Protein AF-A0A9E5Q5N3-F1 (afdb_monomer)

pLDDT: mean 87.31, std 4.78, range [61.03, 92.81]

Structure (mmCIF, N/CA/C/O backbone):
data_AF-A0A9E5Q5N3-F1
#
_entry.id   AF-A0A9E5Q5N3-F1
#
loop_
_atom_site.group_PDB
_atom_site.id
_atom_site.type_symbol
_atom_site.label_atom_id
_atom_site.label_alt_id
_atom_site.label_comp_id
_atom_site.label_asym_id
_atom_site.label_entity_id
_atom_site.label_seq_id
_atom_site.pdbx_PDB_ins_code
_atom_site.Cartn_x
_atom_site.Cartn_y
_atom_site.Cartn_z
_atom_site.occupancy
_atom_site.B_iso_or_equiv
_atom_site.auth_seq_id
_atom_site.auth_comp_id
_atom_site.auth_asym_id
_atom_site.auth_atom_id
_atom_site.pdbx_PDB_model_num
ATOM 1 N N . VAL A 1 1 ? -6.501 -14.635 16.731 1.00 61.03 1 VAL A N 1
ATOM 2 C CA . VAL A 1 1 ? -5.772 -13.507 16.107 1.00 61.03 1 VAL A CA 1
ATOM 3 C C . VAL A 1 1 ? -6.670 -12.888 15.059 1.00 61.03 1 VAL A C 1
ATOM 5 O O . VAL A 1 1 ? -6.993 -13.561 14.092 1.00 61.03 1 VAL A O 1
ATOM 8 N N . ILE A 1 2 ? -7.131 -11.666 15.305 1.00 72.44 2 ILE A N 1
ATOM 9 C CA . ILE A 1 2 ? -7.788 -10.827 14.297 1.00 72.44 2 ILE A CA 1
ATOM 10 C C . ILE A 1 2 ? -6.686 -10.191 13.447 1.00 72.44 2 ILE A C 1
ATOM 12 O O . ILE A 1 2 ? -5.704 -9.709 14.006 1.00 72.44 2 ILE A O 1
ATOM 16 N N . ARG A 1 3 ? -6.802 -10.271 12.121 1.00 76.69 3 ARG A N 1
ATOM 17 C CA . ARG A 1 3 ? -5.855 -9.673 11.170 1.00 76.69 3 ARG A CA 1
ATOM 18 C C . ARG A 1 3 ? -6.591 -8.637 10.340 1.00 76.69 3 ARG A C 1
ATOM 20 O O . ARG A 1 3 ? -7.740 -8.884 9.977 1.00 76.69 3 ARG A O 1
ATOM 27 N N . GLY A 1 4 ? -5.935 -7.518 10.056 1.00 81.50 4 GLY A N 1
ATOM 28 C CA . GLY A 1 4 ? -6.431 -6.551 9.089 1.00 81.50 4 GLY A CA 1
ATOM 29 C C . GLY A 1 4 ? -6.598 -7.198 7.715 1.00 81.50 4 GLY A C 1
ATOM 30 O O . GLY A 1 4 ? -5.800 -8.047 7.306 1.00 81.50 4 GLY A O 1
ATOM 31 N N . TRP A 1 5 ? -7.662 -6.809 7.027 1.00 85.81 5 TRP A N 1
ATOM 32 C CA . TRP A 1 5 ? -7.963 -7.213 5.662 1.00 85.81 5 TRP A CA 1
ATOM 33 C C . TRP A 1 5 ? -8.416 -5.972 4.904 1.00 85.81 5 TRP A C 1
ATOM 35 O O . TRP A 1 5 ? -9.312 -5.273 5.367 1.00 85.81 5 TRP A O 1
ATOM 45 N N . LEU A 1 6 ? -7.751 -5.692 3.783 1.00 84.38 6 LEU A N 1
ATOM 46 C CA . LEU A 1 6 ? -8.042 -4.526 2.950 1.00 84.38 6 LEU A CA 1
ATOM 47 C C . LEU A 1 6 ? -8.919 -4.886 1.739 1.00 84.38 6 LEU A C 1
ATOM 49 O O . LEU A 1 6 ? -9.612 -4.025 1.227 1.00 84.38 6 LEU A O 1
ATOM 53 N N . GLY A 1 7 ? -8.909 -6.157 1.312 1.00 89.69 7 GLY A N 1
ATOM 54 C CA . GLY A 1 7 ? -9.658 -6.626 0.142 1.00 89.69 7 GLY A CA 1
ATOM 55 C C . GLY A 1 7 ? -9.043 -6.240 -1.200 1.00 89.69 7 GLY A C 1
ATOM 56 O O . GLY A 1 7 ? -9.761 -5.892 -2.121 1.00 89.69 7 GLY A O 1
ATOM 57 N N . ILE A 1 8 ? -7.719 -6.340 -1.326 1.00 91.44 8 ILE A N 1
ATOM 58 C CA . ILE A 1 8 ? -7.018 -6.162 -2.605 1.00 91.44 8 ILE A CA 1
ATOM 59 C C . ILE A 1 8 ? -6.226 -7.406 -2.976 1.00 91.44 8 ILE A C 1
ATOM 61 O O . ILE A 1 8 ? -5.658 -8.086 -2.111 1.00 91.44 8 ILE A O 1
ATOM 65 N N . TYR A 1 9 ? -6.146 -7.665 -4.272 1.00 90.56 9 TYR A N 1
ATOM 66 C CA . TYR A 1 9 ? -5.168 -8.560 -4.860 1.00 90.56 9 TYR A CA 1
ATOM 67 C C . TYR A 1 9 ? -3.959 -7.744 -5.278 1.00 90.56 9 TYR A C 1
ATOM 69 O O . TYR A 1 9 ? -4.080 -6.743 -5.974 1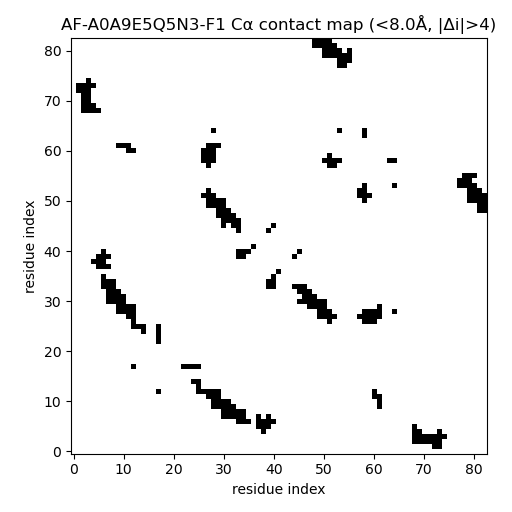.00 90.56 9 TYR A O 1
ATOM 77 N N . ILE A 1 10 ? -2.783 -8.181 -4.841 1.00 90.25 10 ILE A N 1
ATOM 78 C CA . ILE A 1 10 ? -1.528 -7.485 -5.110 1.00 90.25 10 ILE A CA 1
ATOM 79 C C . ILE A 1 10 ? -0.564 -8.375 -5.877 1.00 90.25 10 ILE A C 1
ATOM 81 O O . ILE A 1 10 ? -0.525 -9.591 -5.665 1.00 90.25 10 ILE A O 1
ATOM 85 N N . GLN A 1 11 ? 0.230 -7.759 -6.744 1.00 89.31 11 GLN A N 1
ATOM 86 C CA . GLN A 1 11 ? 1.286 -8.402 -7.515 1.00 89.31 11 GLN A CA 1
ATOM 87 C C . GLN A 1 11 ? 2.598 -7.627 -7.390 1.00 89.31 11 GLN A C 1
ATOM 89 O O . GLN A 1 11 ? 2.616 -6.406 -7.228 1.00 89.31 11 GLN A O 1
ATOM 94 N N . ASP A 1 12 ? 3.711 -8.362 -7.408 1.00 86.94 12 ASP A N 1
ATOM 95 C CA . ASP A 1 12 ? 5.038 -7.755 -7.378 1.00 86.94 12 ASP A CA 1
ATOM 96 C C . ASP A 1 12 ? 5.340 -7.086 -8.719 1.00 86.94 12 ASP A C 1
ATOM 98 O O . ASP A 1 12 ? 5.090 -7.645 -9.793 1.00 86.94 12 ASP A O 1
ATOM 102 N N . ILE A 1 13 ? 5.935 -5.898 -8.647 1.00 86.31 13 ILE A N 1
ATOM 103 C CA . ILE A 1 13 ? 6.330 -5.139 -9.827 1.00 86.31 13 ILE A CA 1
ATOM 104 C C . ILE A 1 13 ? 7.697 -5.640 -10.279 1.00 86.31 13 ILE A C 1
ATOM 106 O O . ILE A 1 13 ? 8.691 -5.576 -9.558 1.00 86.31 13 ILE A O 1
ATOM 110 N N . ASN A 1 14 ? 7.754 -6.148 -11.505 1.00 87.50 14 ASN A N 1
ATOM 111 C CA . ASN A 1 14 ? 9.012 -6.502 -12.151 1.00 87.50 14 ASN A CA 1
ATOM 112 C C . ASN A 1 14 ? 9.488 -5.368 -13.074 1.00 87.50 14 ASN A C 1
ATOM 114 O O . ASN A 1 14 ? 8.727 -4.466 -13.416 1.00 87.50 14 ASN A O 1
ATOM 118 N N . GLU A 1 15 ? 10.749 -5.416 -13.511 1.00 86.19 15 GLU A N 1
ATOM 119 C CA . GLU A 1 15 ? 11.327 -4.373 -14.375 1.00 86.19 15 GLU A CA 1
ATOM 120 C C . GLU A 1 15 ? 10.563 -4.173 -15.691 1.00 86.19 15 GLU A C 1
ATOM 122 O O . GLU A 1 15 ? 10.549 -3.070 -16.234 1.00 86.19 15 GLU A O 1
ATOM 127 N N . ASN A 1 16 ? 9.942 -5.229 -16.220 1.00 86.75 16 ASN A N 1
ATOM 128 C CA . ASN A 1 16 ? 9.174 -5.147 -17.460 1.00 86.75 16 ASN A CA 1
ATOM 129 C C . ASN A 1 16 ? 7.853 -4.405 -17.241 1.00 86.75 16 ASN A C 1
ATOM 131 O O . ASN A 1 16 ? 7.476 -3.587 -18.073 1.00 86.75 16 ASN A O 1
ATOM 135 N N . LEU A 1 17 ? 7.186 -4.666 -16.118 1.00 84.69 17 LEU A N 1
ATOM 136 C CA . LEU A 1 17 ? 5.944 -4.020 -15.713 1.00 84.69 17 LEU A CA 1
ATOM 137 C C . LEU A 1 17 ? 6.185 -2.555 -15.357 1.00 84.69 17 LEU A C 1
ATOM 139 O O . LEU A 1 17 ? 5.491 -1.688 -15.870 1.00 84.69 17 LEU A O 1
ATOM 143 N N . ALA A 1 18 ? 7.241 -2.274 -14.588 1.00 86.25 18 ALA A N 1
ATOM 144 C CA . ALA A 1 18 ? 7.650 -0.908 -14.281 1.00 86.25 18 ALA A CA 1
ATOM 145 C C . ALA A 1 18 ? 7.910 -0.090 -15.551 1.00 86.25 18 ALA A C 1
ATOM 147 O O . ALA A 1 18 ? 7.428 1.028 -15.670 1.00 86.25 18 ALA A O 1
ATOM 148 N N . LYS A 1 19 ? 8.602 -0.666 -16.542 1.00 85.88 19 LYS A N 1
ATOM 149 C CA . LYS A 1 19 ? 8.811 -0.014 -17.844 1.00 85.88 19 LYS A CA 1
ATOM 150 C C . LYS A 1 19 ? 7.526 0.153 -18.649 1.00 85.88 19 LYS A C 1
ATOM 152 O O . LYS A 1 19 ? 7.400 1.141 -19.356 1.00 85.88 19 LYS A O 1
ATOM 157 N N . ALA A 1 20 ? 6.613 -0.815 -18.589 1.00 85.44 20 ALA A N 1
ATOM 158 C CA . ALA A 1 20 ? 5.342 -0.749 -19.307 1.00 85.44 20 ALA A CA 1
ATOM 159 C C . ALA A 1 20 ? 4.397 0.317 -18.732 1.00 85.44 20 ALA A C 1
ATOM 161 O O . ALA A 1 20 ? 3.593 0.869 -19.475 1.00 85.44 20 ALA A O 1
ATOM 162 N N . MET A 1 21 ? 4.513 0.596 -17.434 1.00 80.50 21 MET A N 1
ATOM 163 C CA . MET A 1 21 ? 3.705 1.572 -16.699 1.00 80.50 21 MET A CA 1
ATOM 164 C C . MET A 1 21 ? 4.440 2.906 -16.461 1.00 8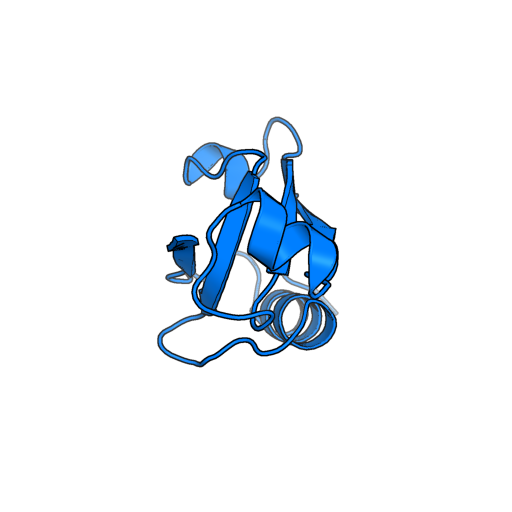0.50 21 MET A C 1
ATOM 166 O O . MET A 1 21 ? 3.958 3.732 -15.694 1.00 80.50 21 MET A O 1
ATOM 170 N N . ASP A 1 22 ? 5.617 3.110 -17.071 1.00 82.50 22 ASP A N 1
ATOM 171 C CA . ASP A 1 22 ? 6.485 4.284 -16.862 1.00 82.50 22 ASP A CA 1
ATOM 172 C C . ASP A 1 22 ? 6.762 4.599 -15.372 1.00 82.50 22 ASP A C 1
ATOM 174 O O . ASP A 1 22 ? 6.963 5.748 -14.965 1.00 82.50 22 ASP A O 1
ATOM 178 N N . LEU A 1 23 ? 6.811 3.556 -14.537 1.00 81.44 23 LEU A N 1
ATOM 179 C CA . LEU A 1 23 ? 7.089 3.688 -13.113 1.00 81.44 23 LEU A CA 1
ATOM 180 C C . LEU A 1 23 ? 8.566 4.043 -12.891 1.00 81.44 23 LEU A C 1
ATOM 182 O O . LEU A 1 23 ? 9.459 3.465 -13.521 1.00 81.44 23 LEU A O 1
ATOM 186 N N . PRO A 1 24 ? 8.866 4.934 -11.930 1.00 74.25 24 PRO A N 1
ATOM 187 C CA . PRO A 1 24 ? 10.237 5.329 -11.617 1.00 74.25 24 PRO A CA 1
ATOM 188 C C . PRO A 1 24 ? 11.064 4.206 -10.964 1.00 74.25 24 PRO A C 1
ATOM 190 O O . PRO A 1 24 ? 12.278 4.352 -10.811 1.00 74.25 24 PRO A O 1
ATOM 193 N N . GLY A 1 25 ? 10.434 3.095 -10.569 1.00 80.44 25 GLY A N 1
ATOM 194 C CA . GLY A 1 25 ? 11.086 1.962 -9.926 1.00 80.44 25 GLY A CA 1
ATOM 195 C C . GLY A 1 25 ? 10.231 0.696 -9.923 1.00 80.44 25 GLY A C 1
ATOM 196 O O . GLY A 1 25 ? 9.093 0.684 -10.382 1.00 80.44 25 GLY A O 1
ATOM 197 N N . THR A 1 26 ? 10.810 -0.379 -9.393 1.00 83.12 26 THR A N 1
ATOM 198 C CA . THR A 1 26 ? 10.151 -1.677 -9.161 1.00 83.12 26 THR A CA 1
ATOM 199 C C . THR A 1 26 ? 9.737 -1.872 -7.702 1.00 83.12 26 THR A C 1
ATOM 201 O O . THR A 1 26 ? 9.339 -2.962 -7.305 1.00 83.12 26 THR A O 1
ATOM 204 N N . GLU A 1 27 ? 9.877 -0.826 -6.888 1.00 85.38 27 GLU A N 1
ATOM 205 C CA . GLU A 1 27 ? 9.481 -0.836 -5.486 1.00 85.38 27 GLU A CA 1
ATOM 206 C C . GLU A 1 27 ? 7.973 -0.615 -5.384 1.00 85.38 27 GLU A C 1
ATOM 208 O O . GLU A 1 27 ? 7.415 0.222 -6.093 1.00 85.38 27 GLU A O 1
ATOM 213 N N . GLY A 1 28 ? 7.330 -1.348 -4.481 1.00 87.06 28 GLY A N 1
ATOM 214 C CA . GLY A 1 28 ? 5.909 -1.197 -4.203 1.00 87.06 28 GLY A CA 1
ATOM 215 C C . GLY A 1 28 ? 5.122 -2.485 -4.368 1.00 87.06 28 GLY A C 1
ATOM 216 O O . GLY A 1 28 ? 5.665 -3.589 -4.479 1.00 87.06 28 GLY A O 1
ATOM 217 N N . ALA A 1 29 ? 3.809 -2.323 -4.355 1.00 90.44 29 ALA A N 1
ATOM 218 C CA . ALA A 1 29 ? 2.844 -3.376 -4.609 1.00 90.44 29 ALA A CA 1
ATOM 219 C C . ALA A 1 29 ? 1.827 -2.875 -5.631 1.00 90.44 29 ALA A C 1
ATOM 221 O O . ALA A 1 29 ? 1.129 -1.898 -5.367 1.00 90.44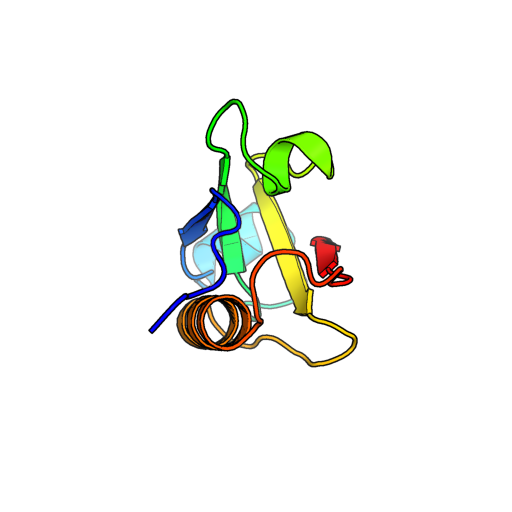 29 ALA A O 1
ATOM 222 N N . LEU A 1 30 ? 1.747 -3.551 -6.776 1.00 90.62 30 LEU A N 1
ATOM 223 C CA . LEU A 1 30 ? 0.724 -3.275 -7.776 1.00 90.62 30 LEU A CA 1
ATOM 224 C C . LEU A 1 30 ? -0.598 -3.875 -7.314 1.00 90.62 30 LEU A C 1
ATOM 226 O O . LEU A 1 30 ? -0.642 -5.060 -6.972 1.00 90.62 30 LEU A O 1
ATOM 230 N N . VAL A 1 31 ? -1.663 -3.086 -7.343 1.00 91.50 31 VAL A N 1
ATOM 231 C CA . VAL A 1 31 ? -3.031 -3.556 -7.161 1.00 91.50 31 VAL A CA 1
ATOM 232 C C . VAL A 1 31 ? -3.474 -4.208 -8.465 1.00 91.50 31 VAL A C 1
ATOM 234 O O . VAL A 1 31 ? -3.644 -3.561 -9.492 1.00 91.50 31 VAL A O 1
ATOM 237 N N . ALA A 1 32 ? -3.599 -5.528 -8.432 1.00 90.88 32 ALA A N 1
ATOM 238 C CA . ALA A 1 32 ? -4.056 -6.307 -9.573 1.00 90.88 32 ALA A CA 1
ATOM 239 C C . ALA A 1 32 ? -5.581 -6.331 -9.675 1.00 90.88 32 ALA A C 1
ATOM 241 O O . ALA A 1 32 ? -6.098 -6.449 -10.776 1.00 90.88 32 ALA A O 1
ATOM 242 N N . ASP A 1 33 ? -6.272 -6.288 -8.535 1.00 91.56 33 ASP A N 1
ATOM 243 C CA . ASP A 1 33 ? -7.731 -6.308 -8.471 1.00 91.56 33 ASP A CA 1
ATOM 244 C C . ASP A 1 33 ? -8.200 -5.845 -7.080 1.00 91.56 33 ASP A C 1
ATOM 246 O O . ASP A 1 33 ? -7.470 -5.989 -6.086 1.00 91.56 33 ASP A O 1
ATOM 250 N N . VAL A 1 34 ? -9.415 -5.314 -6.996 1.00 92.81 34 VAL A N 1
ATOM 251 C CA . VAL A 1 34 ? -10.040 -4.824 -5.762 1.00 92.81 34 VAL A CA 1
ATOM 252 C C . VAL A 1 34 ? -11.333 -5.596 -5.532 1.00 92.81 34 VAL A C 1
ATOM 254 O O . VAL A 1 34 ? -12.165 -5.740 -6.418 1.00 92.81 34 VAL A O 1
ATOM 257 N N . VAL A 1 35 ? -11.496 -6.136 -4.328 1.00 92.69 35 VAL A N 1
ATOM 258 C CA . VAL A 1 35 ? -12.687 -6.906 -3.962 1.00 92.69 35 VAL A CA 1
ATOM 259 C C . VAL A 1 35 ? -13.858 -5.943 -3.749 1.00 92.69 35 VAL A C 1
ATOM 261 O O . VAL A 1 35 ? -13.716 -4.982 -2.996 1.00 92.69 35 VAL A O 1
ATOM 264 N N . GLU A 1 36 ? -15.009 -6.226 -4.361 1.00 89.81 36 GLU A N 1
ATOM 265 C CA . GLU A 1 36 ? -16.257 -5.487 -4.114 1.00 89.81 36 GLU A CA 1
ATOM 266 C C . GLU A 1 36 ? -16.659 -5.545 -2.625 1.00 89.81 36 GLU A C 1
ATOM 268 O O . GLU A 1 36 ? -16.443 -6.556 -1.945 1.00 89.81 36 GLU A O 1
ATOM 273 N N . ASP A 1 37 ? -17.246 -4.462 -2.114 1.00 89.31 37 ASP A N 1
ATOM 274 C CA . ASP A 1 37 ? -17.613 -4.254 -0.706 1.00 89.31 37 ASP A CA 1
ATOM 275 C C . ASP A 1 37 ? -16.412 -4.341 0.263 1.00 89.31 37 ASP A C 1
ATOM 277 O O . ASP A 1 37 ? -16.547 -4.718 1.436 1.00 89.31 37 ASP A O 1
ATOM 281 N N . SER A 1 38 ? -15.205 -4.010 -0.212 1.00 90.56 38 SER A N 1
ATOM 282 C CA . SER A 1 38 ? -13.993 -4.009 0.612 1.00 90.56 38 SER A CA 1
ATOM 283 C C . SER A 1 38 ? -13.591 -2.619 1.117 1.00 9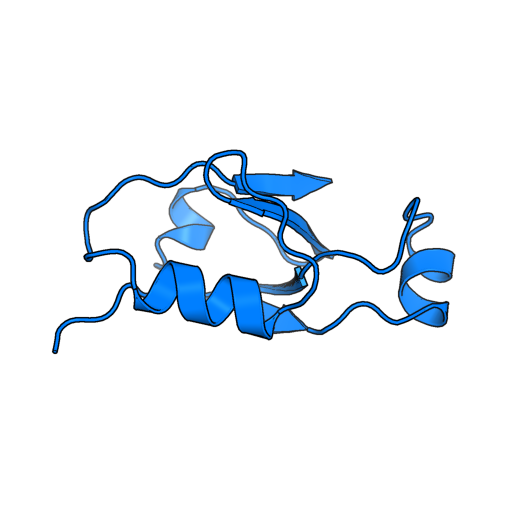0.56 38 SER A C 1
ATOM 285 O O . SER A 1 38 ? -13.905 -1.607 0.490 1.00 90.56 38 SER A O 1
ATOM 287 N N . PRO A 1 39 ? -12.809 -2.541 2.215 1.00 89.81 39 PRO A N 1
ATOM 288 C CA . PRO A 1 39 ? -12.247 -1.273 2.681 1.00 89.81 39 PRO A CA 1
ATOM 289 C C . PRO A 1 39 ? -11.387 -0.553 1.635 1.00 89.81 39 PRO A C 1
ATOM 291 O O . PRO A 1 39 ? -11.256 0.666 1.683 1.00 89.81 39 PRO A O 1
ATOM 294 N N . ALA A 1 40 ? -10.766 -1.295 0.715 1.00 90.44 40 ALA A N 1
ATOM 295 C CA . ALA A 1 40 ? -9.997 -0.714 -0.374 1.00 90.44 40 ALA A CA 1
ATOM 296 C C . ALA A 1 40 ? -10.878 -0.020 -1.411 1.00 90.44 40 ALA A C 1
ATOM 298 O O . ALA A 1 40 ? -10.558 1.093 -1.821 1.00 90.44 40 ALA A O 1
ATOM 299 N N . GLU A 1 41 ? -11.985 -0.651 -1.799 1.00 91.00 41 GLU A N 1
ATOM 300 C CA . GLU A 1 41 ? -12.957 -0.052 -2.713 1.00 91.00 41 GLU A CA 1
ATOM 301 C C . GLU A 1 41 ? -13.605 1.188 -2.084 1.00 91.00 41 GLU A C 1
ATOM 303 O O . GLU A 1 41 ? -13.697 2.232 -2.726 1.00 91.00 41 GLU A O 1
ATOM 308 N N . GLU A 1 42 ? -13.970 1.119 -0.798 1.00 89.81 42 GLU A N 1
ATOM 309 C CA . GLU A 1 42 ? -14.506 2.266 -0.052 1.00 89.81 42 GLU A CA 1
ATOM 310 C C . GLU A 1 42 ? -13.500 3.431 0.018 1.00 89.81 42 GLU A C 1
ATOM 312 O O . GLU A 1 42 ? -13.888 4.600 -0.015 1.00 89.81 42 GLU A O 1
ATOM 317 N N . ALA A 1 43 ? -12.198 3.121 0.058 1.00 87.94 43 ALA A N 1
ATOM 318 C CA . ALA A 1 43 ? -11.120 4.106 -0.015 1.00 87.94 43 ALA A CA 1
ATOM 319 C C . ALA A 1 43 ? -10.867 4.646 -1.438 1.00 87.94 43 ALA A C 1
ATOM 321 O O . ALA A 1 4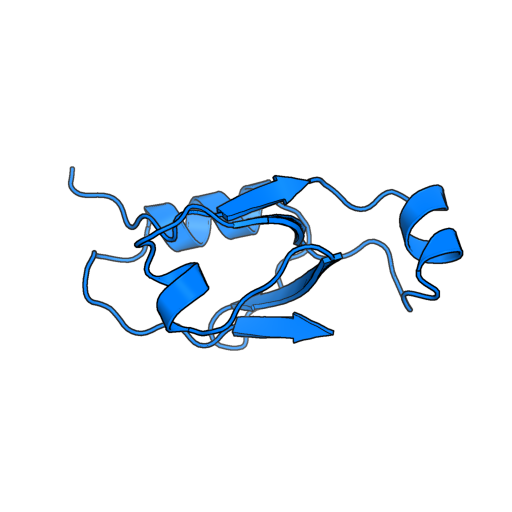3 ? -10.112 5.609 -1.589 1.00 87.94 43 ALA A O 1
ATOM 322 N N . GLY A 1 44 ? -11.489 4.059 -2.463 1.00 88.81 44 GLY A N 1
ATOM 323 C CA . GLY A 1 44 ? -11.336 4.445 -3.864 1.00 88.81 44 GLY A CA 1
ATOM 324 C C . GLY A 1 44 ? -10.089 3.883 -4.549 1.00 88.81 44 GLY A C 1
ATOM 325 O O . GLY A 1 44 ? -9.668 4.454 -5.551 1.00 88.81 44 GLY A O 1
ATOM 326 N N . LEU A 1 45 ? -9.493 2.807 -4.019 1.00 90.94 45 LEU A N 1
ATOM 327 C CA . LEU A 1 45 ? -8.418 2.085 -4.708 1.00 90.94 45 LEU A CA 1
ATOM 328 C C . LEU A 1 45 ? -8.951 1.417 -5.972 1.00 90.94 45 LEU A C 1
ATOM 330 O O . LEU A 1 45 ? -10.076 0.911 -5.989 1.00 90.94 45 LEU A O 1
ATOM 334 N N . GLN A 1 46 ? -8.113 1.366 -6.999 1.00 89.81 46 GLN A N 1
ATOM 335 C CA . GLN A 1 46 ? -8.435 0.743 -8.274 1.00 89.81 46 GLN A CA 1
ATOM 336 C C . GLN A 1 46 ? -7.373 -0.278 -8.680 1.00 89.81 46 GLN A C 1
ATOM 338 O O . GLN A 1 46 ? -6.261 -0.325 -8.149 1.00 89.81 46 GLN A O 1
ATOM 343 N N . GLU A 1 47 ? -7.741 -1.132 -9.632 1.00 89.94 47 GLU A N 1
ATOM 344 C CA . GLU A 1 47 ? -6.757 -1.891 -10.396 1.00 89.94 47 GLU A CA 1
ATOM 345 C C . GLU A 1 47 ? -5.746 -0.934 -11.048 1.00 89.94 47 GLU A C 1
ATOM 347 O O . GLU A 1 47 ? -6.078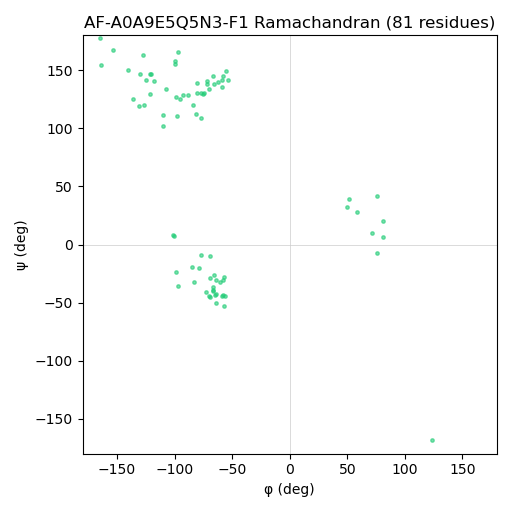 0.203 -11.372 1.00 89.94 47 GLU A O 1
ATOM 352 N N . GLU A 1 48 ? -4.510 -1.400 -11.219 1.00 87.69 48 GLU A N 1
ATOM 353 C CA . GLU A 1 48 ? -3.379 -0.628 -11.755 1.00 87.69 48 GLU A CA 1
ATOM 354 C C . GLU A 1 48 ? -2.751 0.395 -10.789 1.00 87.69 48 GLU A C 1
ATOM 356 O O . GLU A 1 48 ? -1.656 0.885 -11.073 1.00 87.69 48 GLU A O 1
ATOM 361 N N . ASP A 1 49 ? -3.337 0.631 -9.610 1.00 90.06 49 ASP A N 1
ATOM 362 C CA . ASP A 1 49 ? -2.720 1.475 -8.581 1.00 90.06 49 ASP A CA 1
ATOM 363 C C . ASP A 1 49 ? -1.429 0.850 -8.034 1.00 90.06 49 ASP A C 1
ATOM 365 O O . ASP A 1 49 ? -1.360 -0.344 -7.718 1.00 90.06 49 ASP A O 1
ATOM 369 N N . VAL A 1 50 ? -0.396 1.670 -7.834 1.00 89.75 50 VAL A N 1
ATOM 370 C CA . VAL A 1 50 ? 0.879 1.218 -7.258 1.00 89.75 50 VAL A CA 1
ATOM 371 C C . VAL A 1 50 ? 1.072 1.782 -5.863 1.00 89.75 50 VAL A C 1
ATOM 373 O O . VAL A 1 50 ? 1.328 2.968 -5.682 1.00 89.75 50 VAL A O 1
ATOM 376 N N . ILE A 1 51 ? 1.028 0.910 -4.859 1.00 90.50 51 ILE A N 1
ATOM 377 C CA . ILE A 1 51 ? 1.234 1.282 -3.459 1.00 90.50 51 ILE A CA 1
ATOM 378 C C . ILE A 1 51 ? 2.735 1.371 -3.177 1.00 90.50 51 ILE A C 1
ATOM 380 O O . ILE A 1 51 ? 3.432 0.354 -3.147 1.00 90.50 51 ILE A O 1
ATOM 384 N N . LEU A 1 52 ? 3.221 2.584 -2.911 1.00 89.62 52 LEU A N 1
ATOM 385 C CA . LEU A 1 52 ? 4.625 2.866 -2.594 1.00 89.62 52 LEU A CA 1
ATOM 386 C C . LEU A 1 52 ? 4.881 2.948 -1.088 1.00 89.62 52 LEU A C 1
ATOM 388 O O . LEU A 1 52 ? 5.940 2.543 -0.598 1.00 89.62 52 LEU A O 1
ATOM 392 N N . GLU A 1 53 ? 3.918 3.479 -0.333 1.00 91.38 53 GLU A N 1
ATOM 393 C CA . GLU A 1 53 ? 4.066 3.688 1.106 1.00 91.38 53 GLU A CA 1
ATOM 394 C C . GLU A 1 53 ? 2.785 3.367 1.873 1.00 91.38 53 GLU A C 1
ATOM 396 O O . GLU A 1 53 ? 1.671 3.559 1.388 1.00 91.38 53 GLU A O 1
ATOM 401 N N . LEU A 1 54 ? 2.963 2.923 3.116 1.00 90.31 54 LEU A N 1
ATOM 402 C CA . LEU A 1 54 ? 1.903 2.704 4.092 1.00 90.31 54 LEU A CA 1
ATOM 403 C C . LEU A 1 54 ? 2.253 3.460 5.373 1.00 90.31 54 LEU A C 1
ATOM 405 O O . LEU A 1 54 ? 3.281 3.199 5.999 1.00 90.31 54 LEU A O 1
ATOM 409 N N . ASN A 1 55 ? 1.400 4.397 5.784 1.00 89.38 55 ASN A N 1
ATOM 410 C CA . ASN A 1 55 ? 1.601 5.276 6.941 1.00 89.38 55 ASN A CA 1
ATOM 411 C C . ASN A 1 55 ? 2.968 5.992 6.921 1.00 89.38 55 ASN A C 1
ATOM 413 O O . ASN A 1 55 ? 3.642 6.089 7.948 1.00 89.38 55 ASN A O 1
ATOM 417 N N . GLY A 1 56 ? 3.414 6.429 5.736 1.00 88.56 56 GLY A N 1
ATOM 418 C CA . GLY A 1 56 ? 4.728 7.053 5.529 1.00 88.56 56 GLY A CA 1
ATOM 419 C C . GLY A 1 56 ? 5.921 6.093 5.628 1.00 88.56 56 GLY A C 1
ATOM 420 O O . GLY A 1 56 ? 7.068 6.537 5.674 1.00 88.56 56 GLY A O 1
ATOM 421 N N . LYS A 1 57 ? 5.686 4.774 5.692 1.00 89.12 57 LYS A N 1
ATOM 422 C CA . LYS A 1 57 ? 6.732 3.753 5.570 1.00 89.12 57 LYS A CA 1
ATOM 423 C C . LYS A 1 57 ? 6.762 3.211 4.154 1.00 89.12 57 LYS A C 1
ATOM 425 O O . LYS A 1 57 ? 5.753 2.708 3.669 1.00 89.12 57 LYS A O 1
ATOM 430 N N . LYS A 1 58 ? 7.943 3.236 3.543 1.00 90.06 58 LYS A N 1
ATOM 431 C CA . LYS A 1 58 ? 8.178 2.623 2.237 1.00 90.06 58 LYS A CA 1
ATOM 432 C C . LYS A 1 58 ? 7.877 1.131 2.258 1.00 90.06 58 LYS A C 1
ATOM 434 O O . LYS A 1 58 ? 8.299 0.419 3.172 1.00 90.06 58 LYS A O 1
ATOM 439 N N . ILE A 1 59 ? 7.182 0.686 1.224 1.00 90.25 59 ILE A N 1
ATOM 440 C CA . ILE A 1 59 ? 6.836 -0.705 0.975 1.00 90.25 59 ILE A CA 1
ATOM 441 C C . ILE A 1 59 ? 7.655 -1.156 -0.234 1.00 90.25 59 ILE A C 1
ATOM 443 O O . ILE A 1 59 ? 7.323 -0.801 -1.357 1.00 90.25 59 ILE A O 1
ATOM 447 N N . PRO A 1 60 ? 8.748 -1.911 -0.040 1.00 87.62 60 PRO A N 1
ATOM 448 C CA . PRO A 1 60 ? 9.598 -2.304 -1.159 1.00 87.62 60 PRO A CA 1
ATOM 449 C C . PRO A 1 60 ? 9.021 -3.481 -1.960 1.00 87.62 60 PRO A C 1
ATOM 451 O O . PRO A 1 60 ? 9.434 -3.689 -3.094 1.00 87.62 60 PRO A O 1
ATOM 454 N N . ASN A 1 61 ? 8.105 -4.268 -1.384 1.00 87.94 61 ASN A N 1
ATOM 455 C CA . ASN A 1 61 ? 7.506 -5.442 -2.025 1.00 87.94 61 ASN A CA 1
ATOM 456 C C . ASN A 1 61 ? 6.102 -5.749 -1.472 1.00 87.94 61 ASN A C 1
ATOM 458 O O . ASN A 1 61 ? 5.704 -5.267 -0.404 1.00 87.94 61 ASN A O 1
ATOM 462 N N . THR A 1 62 ? 5.368 -6.629 -2.157 1.00 89.19 62 THR A N 1
ATOM 463 C CA . THR A 1 62 ? 4.014 -7.036 -1.744 1.00 89.19 62 THR A CA 1
ATOM 464 C C . THR A 1 62 ? 3.967 -7.774 -0.409 1.00 89.19 62 THR A C 1
ATOM 466 O O . THR A 1 62 ? 2.976 -7.676 0.322 1.00 89.19 62 THR A O 1
ATOM 469 N N . ALA A 1 63 ? 5.015 -8.521 -0.053 1.00 89.62 63 ALA A N 1
ATOM 470 C CA . ALA A 1 63 ? 5.057 -9.254 1.206 1.00 89.62 63 ALA A CA 1
ATOM 471 C C . ALA A 1 63 ? 5.091 -8.299 2.406 1.00 89.62 63 ALA A C 1
ATOM 473 O O . ALA A 1 63 ? 4.396 -8.551 3.393 1.00 89.62 63 ALA A O 1
ATOM 474 N N . ASP A 1 64 ? 5.825 -7.192 2.304 1.00 90.50 64 ASP A N 1
ATOM 475 C CA . ASP A 1 64 ? 5.862 -6.141 3.315 1.00 90.50 64 ASP A CA 1
ATOM 476 C C . ASP A 1 64 ? 4.504 -5.459 3.449 1.00 90.50 64 ASP A C 1
ATOM 478 O O . ASP A 1 64 ? 4.024 -5.307 4.575 1.00 90.50 64 ASP A O 1
ATOM 482 N N . LEU A 1 65 ? 3.827 -5.137 2.342 1.00 89.00 65 LEU A N 1
ATOM 483 C CA . LEU A 1 65 ? 2.469 -4.589 2.397 1.00 89.00 65 LEU A CA 1
ATOM 484 C C . LEU A 1 65 ? 1.525 -5.536 3.141 1.00 89.00 65 LEU A C 1
ATOM 486 O O . LEU A 1 65 ? 0.882 -5.153 4.120 1.00 89.00 65 LEU A O 1
ATOM 490 N N . ARG A 1 66 ? 1.487 -6.802 2.713 1.00 88.75 66 ARG A N 1
ATOM 491 C CA . ARG A 1 66 ? 0.626 -7.833 3.299 1.00 88.75 66 ARG A CA 1
ATOM 492 C C . ARG A 1 66 ? 0.906 -8.017 4.787 1.00 88.75 66 ARG A C 1
ATOM 494 O O . ARG A 1 66 ? -0.031 -8.128 5.573 1.00 88.75 66 ARG A O 1
ATOM 501 N N . ASN A 1 67 ? 2.176 -8.050 5.184 1.00 89.25 67 ASN A N 1
ATOM 502 C CA . ASN A 1 67 ? 2.569 -8.205 6.582 1.00 89.25 67 ASN A CA 1
ATOM 503 C C . ASN A 1 67 ? 2.171 -6.987 7.424 1.00 89.25 67 ASN A C 1
ATOM 505 O O . ASN A 1 67 ? 1.698 -7.168 8.548 1.00 89.25 67 ASN A O 1
ATOM 509 N N . ASN A 1 68 ? 2.322 -5.769 6.894 1.00 89.62 68 ASN A N 1
ATOM 510 C CA . ASN A 1 68 ? 1.891 -4.548 7.574 1.00 89.62 68 ASN A CA 1
ATOM 511 C C . ASN A 1 68 ? 0.369 -4.537 7.756 1.00 89.62 68 ASN A C 1
ATOM 513 O O . ASN A 1 68 ? -0.092 -4.402 8.884 1.00 89.62 68 ASN A O 1
ATOM 517 N N . ILE A 1 69 ? -0.408 -4.787 6.698 1.00 88.88 69 ILE A N 1
ATOM 518 C CA . ILE A 1 69 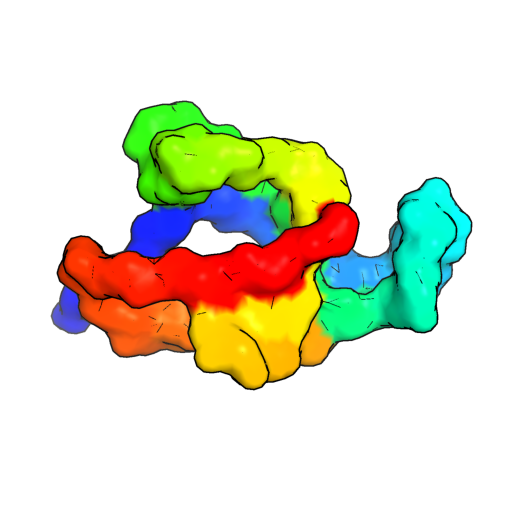? -1.877 -4.859 6.772 1.00 88.88 69 ILE A CA 1
ATOM 519 C C . ILE A 1 69 ? -2.337 -5.949 7.747 1.00 88.88 69 ILE A C 1
ATOM 521 O O . ILE A 1 69 ? -3.191 -5.701 8.593 1.00 88.88 69 ILE A O 1
ATOM 525 N N . ALA A 1 70 ? -1.731 -7.138 7.700 1.00 87.12 70 ALA A N 1
ATOM 526 C CA . ALA A 1 70 ? -2.069 -8.231 8.610 1.00 87.12 70 ALA A CA 1
ATOM 527 C C . ALA A 1 70 ? -1.716 -7.937 10.078 1.00 87.12 70 ALA A C 1
ATOM 529 O O . ALA A 1 70 ? -2.329 -8.521 10.975 1.00 87.12 70 ALA A O 1
ATOM 530 N N . SER A 1 71 ? -0.725 -7.073 10.319 1.00 87.25 71 SER A N 1
ATOM 531 C CA . SER A 1 71 ? -0.312 -6.630 11.658 1.00 87.25 71 SER A CA 1
ATOM 532 C C . SER A 1 71 ? -1.145 -5.455 12.170 1.00 87.25 71 SER A C 1
ATOM 534 O O . SER A 1 71 ? -1.194 -5.224 13.379 1.00 87.25 71 SER A O 1
ATOM 536 N N . THR A 1 72 ? -1.813 -4.731 11.275 1.00 85.81 72 THR A N 1
ATOM 537 C CA . THR A 1 72 ? -2.721 -3.641 11.619 1.00 85.81 72 THR A CA 1
ATOM 538 C C . THR A 1 72 ? -4.043 -4.203 12.154 1.00 85.81 72 THR A C 1
ATOM 540 O O . THR A 1 72 ? -4.651 -5.074 11.521 1.00 85.81 72 THR A O 1
ATOM 543 N N . PRO A 1 73 ? -4.524 -3.734 13.318 1.00 85.75 73 PRO A N 1
ATOM 544 C CA . PRO A 1 73 ? -5.829 -4.126 13.831 1.00 85.75 73 PRO A CA 1
ATOM 545 C C . PRO A 1 73 ? -6.963 -3.683 12.890 1.00 85.75 73 PRO A C 1
ATOM 547 O O . PRO A 1 73 ? -6.928 -2.551 12.400 1.00 85.75 73 PRO A O 1
ATOM 550 N N . PRO A 1 74 ? -7.996 -4.518 12.673 1.00 85.38 74 PRO A N 1
ATOM 551 C CA . PRO A 1 74 ? -9.200 -4.101 11.957 1.00 85.38 74 PRO A CA 1
ATOM 552 C C . PRO A 1 74 ? -9.814 -2.832 12.562 1.00 85.38 74 PRO A C 1
ATOM 554 O O . PRO A 1 74 ? -9.832 -2.681 13.783 1.00 85.38 74 PRO A O 1
ATOM 557 N N . GLY A 1 75 ? -10.320 -1.940 11.708 1.00 83.06 75 GLY A N 1
ATOM 558 C CA . GLY A 1 75 ? -10.879 -0.647 12.122 1.00 83.06 75 GLY A CA 1
ATOM 559 C C . GLY A 1 75 ? -9.837 0.445 12.389 1.00 83.06 75 GLY A C 1
ATOM 560 O O . GLY A 1 75 ? -10.195 1.519 12.860 1.00 83.06 75 GLY A O 1
ATOM 561 N N . THR A 1 76 ? -8.558 0.184 12.105 1.00 86.81 76 THR A N 1
ATOM 562 C CA . THR A 1 76 ? -7.516 1.218 12.115 1.00 86.81 76 THR A CA 1
ATOM 563 C C . THR A 1 76 ? -7.439 1.863 10.740 1.00 86.81 76 THR A C 1
ATOM 565 O O . THR A 1 76 ? -7.282 1.160 9.742 1.00 86.81 76 THR A O 1
ATOM 568 N N . GLU A 1 77 ? -7.499 3.189 10.691 1.00 86.38 77 GLU A N 1
ATOM 569 C CA . GLU A 1 77 ? -7.232 3.933 9.464 1.00 86.38 77 GLU A CA 1
ATOM 570 C C . GLU A 1 77 ? -5.743 3.859 9.119 1.00 86.38 77 GLU A C 1
ATOM 572 O O . GLU A 1 77 ? -4.870 4.035 9.975 1.00 86.38 77 GLU A O 1
ATOM 577 N N . VAL A 1 78 ? -5.454 3.585 7.850 1.00 88.50 78 VAL A N 1
ATOM 578 C CA . VAL A 1 78 ? -4.100 3.612 7.306 1.00 88.50 78 VAL A CA 1
ATOM 579 C C . VAL A 1 78 ? -4.067 4.542 6.107 1.00 88.50 78 VAL A C 1
ATOM 581 O O . VAL A 1 78 ? -5.004 4.588 5.316 1.00 88.50 78 VAL A O 1
ATOM 584 N N . THR A 1 79 ? -2.981 5.286 5.967 1.00 90.06 79 THR A N 1
ATOM 585 C CA . THR A 1 79 ? -2.737 6.136 4.804 1.00 90.06 79 THR A CA 1
ATOM 586 C C . THR A 1 79 ? -1.879 5.369 3.813 1.00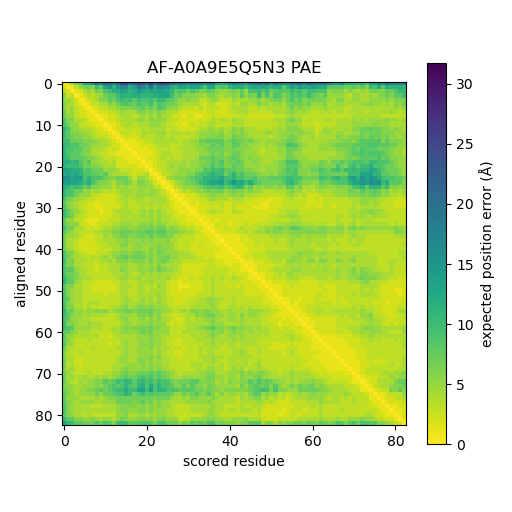 90.06 79 THR A C 1
ATOM 588 O O . THR A 1 79 ? -0.800 4.897 4.174 1.00 90.06 79 THR A O 1
ATOM 591 N N . LEU A 1 80 ? -2.344 5.248 2.575 1.00 90.00 80 LEU A N 1
ATOM 592 C CA . LEU A 1 80 ? -1.587 4.652 1.480 1.00 90.00 80 LEU A CA 1
ATOM 593 C C . LEU A 1 80 ? -1.140 5.760 0.531 1.00 90.00 80 LEU A C 1
ATOM 595 O O . LEU A 1 80 ? -1.932 6.632 0.179 1.00 90.00 80 LEU A O 1
ATOM 599 N N . THR A 1 81 ? 0.126 5.721 0.133 1.00 90.12 81 THR A N 1
ATOM 600 C CA . THR A 1 81 ? 0.642 6.565 -0.946 1.00 90.12 81 THR A CA 1
ATOM 601 C C . THR A 1 81 ? 0.643 5.725 -2.214 1.00 90.12 81 THR A C 1
ATOM 603 O O . THR A 1 81 ? 1.424 4.772 -2.311 1.00 90.12 81 THR A O 1
ATOM 606 N N . ILE A 1 82 ? -0.241 6.073 -3.148 1.00 89.38 82 ILE A N 1
ATOM 607 C CA . ILE A 1 82 ? -0.321 5.477 -4.486 1.00 89.38 82 ILE A CA 1
ATOM 608 C C . ILE A 1 82 ? 0.360 6.376 -5.529 1.00 89.38 82 ILE A C 1
ATOM 610 O O . ILE A 1 82 ? 0.502 7.581 -5.294 1.00 89.38 82 ILE A O 1
ATOM 614 N N . PHE A 1 83 ? 0.817 5.781 -6.633 1.00 81.56 83 PHE A N 1
ATOM 615 C CA . PHE A 1 83 ? 1.379 6.468 -7.802 1.00 81.56 83 PHE A CA 1
ATOM 616 C C . PHE A 1 83 ? 0.404 6.442 -8.973 1.00 81.56 83 PHE A C 1
ATOM 618 O O . PHE A 1 83 ? -0.155 5.349 -9.204 1.00 81.56 83 PHE A O 1
#

Nearest PDB structures (foldseek):
  3stj-assembly1_A  TM=9.684E-01  e=1.218E-07  Escherichia coli K-12
  8w69-assembly1_C  TM=9.685E-01  e=2.814E-07  Escherichia coli
  4a8d-assembly1_A  TM=9.602E-01  e=4.141E-07  Escherichia coli
  8f0a-assembly1_A  TM=9.541E-01  e=1.161E-06  Escherichia coli K-12
  6jjo-assembly1_B  TM=9.557E-01  e=1.088E-06  Escherichia coli K-12

Secondary structure (DSSP, 8-state):
-------EEEEPPPHHHHHHTT-S-S-SEEEEEE-TTSHHHHTT--TT-EEEEETTEE--SHHHHHHHHHHSPTT----EEE-

Foldseek 3Di:
DAFADQQFDWDFFDPVNCVVLVNPDRFFIFGQQGHPPGNCVVVVDGHRKTFQDKQNHGGRTPVSVRVVRRPDHPPDDIDTDTD

Mean predicted aligned error: 4.57 Å

Solvent-accessible surface area (backbone atoms only — not comparable to full-atom values): 4690 Å² total; per-residue (Å²): 135,86,54,26,76,49,40,67,42,71,40,72,46,42,72,69,53,18,63,74,68,73,45,98,53,45,61,8,24,33,26,69,37,59,39,86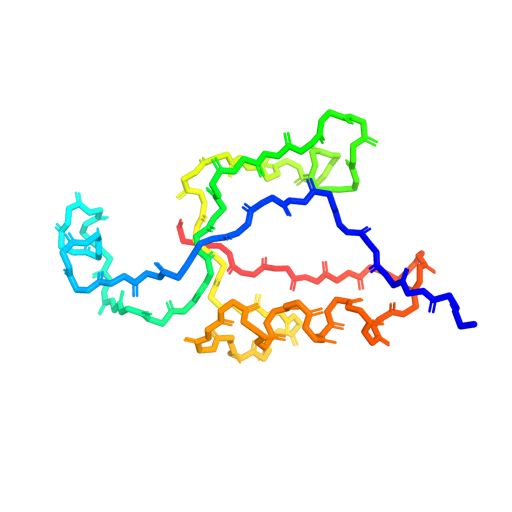,98,19,64,33,44,78,71,66,57,50,57,76,33,31,38,40,25,51,70,87,39,79,24,67,33,40,68,56,48,52,51,51,44,40,69,36,57,71,92,61,91,77,52,72,44,68,102

Sequence (83 aa):
VIRGWLGIYIQDINENLAKAMDLPGTEGALVADVVEDSPAEEAGLQEEDVILELNGKKIPNTADLRNNIASTPPGTEVTLTIF

Radius of gyration: 12.28 Å; Cα contacts (8 Å, |Δi|>4): 156; chains: 1; bounding box: 29×21×35 Å